Protein AF-A0A2H9PN31-F1 (afdb_monomer)

Mean predicted aligned error: 9.38 Å

Secondary structure (DSSP, 8-state):
-HHHHHHGGG-TTTTTS-HHHH-TTTGGGGGBGGG-GGG-BSS--TTSGGGGTSSHHHHHHHHHHHHHHHHHHHHHHHH---SSS-HHHHHHHHHHHHHHHHHHHHHIIIIIIIS--

Structure (mmCIF, N/CA/C/O backbone):
data_AF-A0A2H9PN31-F1
#
_entry.id   AF-A0A2H9PN31-F1
#
loop_
_atom_site.group_PDB
_atom_site.id
_atom_site.type_symbol
_atom_site.label_atom_id
_atom_site.label_alt_id
_atom_site.label_comp_id
_atom_site.label_asym_id
_atom_site.label_entity_id
_atom_site.label_seq_id
_atom_site.pdbx_PDB_ins_code
_atom_site.Cartn_x
_atom_site.Cartn_y
_atom_site.Cartn_z
_atom_site.occupancy
_atom_site.B_iso_or_equiv
_atom_site.auth_seq_id
_atom_site.auth_comp_id
_atom_site.auth_asym_id
_atom_site.auth_atom_id
_atom_site.pdbx_PDB_model_num
ATOM 1 N N . MET A 1 1 ? -2.139 5.973 -6.925 1.00 58.12 1 MET A N 1
ATOM 2 C CA . MET A 1 1 ? -1.187 4.895 -7.281 1.00 58.12 1 MET A CA 1
ATOM 3 C C . MET A 1 1 ? -1.556 4.236 -8.591 1.00 58.12 1 MET A C 1
ATOM 5 O O . MET A 1 1 ? -0.719 4.178 -9.479 1.00 58.12 1 MET A O 1
ATOM 9 N N . ASP A 1 2 ? -2.813 3.833 -8.742 1.00 60.41 2 ASP A N 1
ATOM 10 C CA . ASP A 1 2 ? -3.338 3.276 -9.993 1.00 60.41 2 ASP A CA 1
ATOM 11 C C . ASP A 1 2 ? -3.224 4.261 -11.162 1.00 60.41 2 ASP A C 1
ATOM 13 O O . ASP A 1 2 ? -2.986 3.875 -12.296 1.00 60.41 2 ASP A O 1
ATOM 17 N N . THR A 1 3 ? -3.249 5.565 -10.893 1.00 64.50 3 THR A N 1
ATOM 18 C CA . THR A 1 3 ? -2.895 6.588 -11.884 1.00 64.50 3 THR A CA 1
ATOM 19 C C . THR A 1 3 ? -1.467 6.445 -12.418 1.00 64.50 3 THR A C 1
ATOM 21 O O . THR A 1 3 ? -1.271 6.563 -13.620 1.00 64.50 3 THR A O 1
ATOM 24 N N . LEU A 1 4 ? -0.476 6.131 -11.579 1.00 68.44 4 LEU A N 1
ATOM 25 C CA . LEU A 1 4 ? 0.895 5.867 -12.034 1.00 68.44 4 LEU A CA 1
ATOM 26 C C . LEU A 1 4 ? 0.948 4.579 -12.873 1.00 68.44 4 LEU A C 1
ATOM 28 O O . LEU A 1 4 ? 1.567 4.568 -13.929 1.00 68.44 4 LEU A O 1
ATOM 32 N N . GLN A 1 5 ? 0.258 3.520 -12.437 1.00 72.75 5 GLN A N 1
ATOM 33 C CA . GLN A 1 5 ? 0.227 2.217 -13.116 1.00 72.75 5 GLN A CA 1
ATOM 34 C C . GLN A 1 5 ? -0.498 2.254 -14.465 1.00 72.75 5 GLN A C 1
ATOM 36 O O . GLN A 1 5 ? 0.030 1.768 -15.460 1.00 72.75 5 GLN A O 1
ATOM 41 N N . PHE A 1 6 ? -1.684 2.855 -14.520 1.00 74.12 6 PHE A N 1
ATOM 42 C CA . PHE A 1 6 ? -2.541 2.856 -15.707 1.00 74.12 6 PHE A CA 1
ATOM 43 C C . PHE A 1 6 ? -2.363 4.092 -16.590 1.00 74.12 6 PHE A C 1
ATOM 45 O O . PHE A 1 6 ? -2.829 4.088 -17.724 1.00 74.12 6 PHE A O 1
ATOM 52 N N . HIS A 1 7 ? -1.702 5.152 -16.111 1.00 79.44 7 HIS A N 1
ATOM 53 C CA . HIS A 1 7 ? -1.531 6.403 -16.862 1.00 79.44 7 HIS A CA 1
ATOM 54 C C . HIS A 1 7 ? -0.083 6.896 -16.918 1.00 79.44 7 HIS A C 1
ATOM 56 O O . HIS A 1 7 ? 0.146 8.072 -17.205 1.0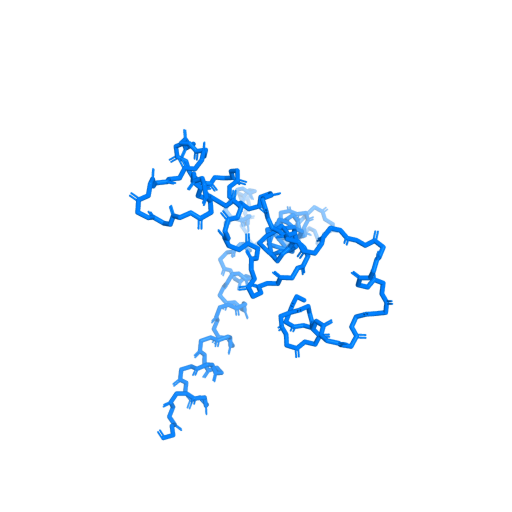0 79.44 7 HIS A O 1
ATOM 62 N N . TRP A 1 8 ? 0.903 6.011 -16.725 1.00 79.62 8 TRP A N 1
ATOM 63 C CA . TRP A 1 8 ? 2.324 6.345 -16.886 1.00 79.62 8 TRP A CA 1
ATOM 64 C C . TRP A 1 8 ? 2.614 7.100 -18.194 1.00 79.62 8 TRP A C 1
ATOM 66 O O . TRP A 1 8 ? 3.337 8.093 -18.211 1.00 79.62 8 TRP A O 1
ATOM 76 N N . TYR A 1 9 ? 1.981 6.697 -19.299 1.00 79.38 9 TYR A N 1
ATOM 77 C CA . TYR A 1 9 ? 2.166 7.331 -20.608 1.00 79.38 9 TYR A CA 1
ATOM 78 C C . TYR A 1 9 ? 1.739 8.811 -20.648 1.00 79.38 9 TYR A C 1
ATOM 80 O O . TYR A 1 9 ? 2.330 9.589 -21.410 1.00 79.38 9 TYR A O 1
ATOM 88 N N . LYS A 1 10 ? 0.774 9.207 -19.801 1.00 79.88 10 LYS A N 1
ATOM 89 C CA . LYS A 1 10 ? 0.294 10.590 -19.621 1.00 79.88 10 LYS A CA 1
ATOM 90 C C . LYS A 1 10 ? 1.106 11.378 -18.586 1.00 79.88 10 LYS A C 1
ATOM 92 O O . LYS A 1 10 ? 0.850 12.566 -18.399 1.00 79.88 10 LYS A O 1
ATOM 97 N N . PHE A 1 11 ? 2.068 10.755 -17.902 1.00 79.00 11 PHE A N 1
ATOM 98 C CA . PHE A 1 11 ? 2.857 11.418 -16.870 1.00 79.00 11 PHE A CA 1
ATOM 99 C C . PHE A 1 11 ? 3.726 12.534 -17.474 1.00 79.00 11 PHE A C 1
ATOM 101 O O . PHE A 1 11 ? 4.620 12.288 -18.289 1.00 79.00 11 PHE A O 1
ATOM 108 N N . ARG A 1 12 ? 3.454 13.780 -17.063 1.00 80.69 12 ARG A N 1
ATOM 109 C CA . ARG A 1 12 ? 4.055 15.001 -17.630 1.00 80.69 12 ARG A CA 1
ATOM 110 C C . ARG A 1 12 ? 5.578 15.041 -17.490 1.00 80.69 12 ARG A C 1
ATOM 112 O O . ARG A 1 12 ? 6.259 15.506 -18.397 1.00 80.69 12 ARG A O 1
ATOM 119 N N . TRP A 1 13 ? 6.110 14.529 -16.382 1.00 79.06 13 TRP A N 1
ATOM 120 C CA . TRP A 1 13 ? 7.529 14.644 -16.030 1.00 79.06 13 TRP A CA 1
ATOM 121 C C . TRP A 1 13 ? 8.342 13.378 -16.316 1.00 79.06 13 TRP A C 1
ATOM 123 O O . TRP A 1 13 ? 9.436 13.203 -15.789 1.00 79.06 13 TRP A O 1
ATOM 133 N N . LYS A 1 14 ? 7.850 12.491 -17.192 1.00 78.44 14 LYS A N 1
ATOM 134 C CA . LYS A 1 14 ? 8.495 11.202 -17.509 1.00 78.44 14 LYS A CA 1
ATOM 135 C C . LYS A 1 14 ? 9.952 11.299 -17.979 1.00 78.44 14 LYS A C 1
ATOM 137 O O . LYS A 1 14 ? 10.696 10.346 -17.807 1.00 78.44 14 LYS A O 1
ATOM 142 N N . LYS A 1 15 ? 10.357 12.433 -18.566 1.00 81.31 15 LYS A N 1
ATOM 143 C CA . LYS A 1 15 ? 11.738 12.682 -19.027 1.00 81.31 15 LYS A CA 1
ATOM 144 C C . LYS A 1 15 ? 12.680 13.185 -17.924 1.00 81.31 15 LYS A C 1
ATOM 146 O O . LYS A 1 15 ? 13.884 13.193 -18.130 1.00 81.31 15 LYS A O 1
ATOM 151 N N . GLN A 1 16 ? 12.141 13.648 -16.798 1.00 85.75 16 GLN A N 1
ATOM 152 C CA . GLN A 1 16 ? 12.899 14.281 -15.708 1.00 85.75 16 GLN A CA 1
ATOM 153 C C . GLN A 1 16 ? 13.046 13.366 -14.491 1.00 85.75 16 GLN A C 1
ATOM 155 O O . GLN A 1 16 ? 13.779 13.687 -13.561 1.00 85.75 16 GLN A O 1
ATOM 160 N N . VAL A 1 17 ? 12.337 12.239 -14.482 1.00 85.31 17 VAL A N 1
ATOM 161 C CA . VAL A 1 17 ? 12.359 11.270 -13.391 1.00 85.31 17 VAL A CA 1
ATOM 162 C C . VAL A 1 17 ? 13.044 9.984 -13.836 1.00 85.31 17 VAL A C 1
ATOM 164 O O . VAL A 1 17 ? 13.058 9.655 -15.022 1.00 85.31 17 VAL A O 1
ATOM 167 N N . ASN A 1 18 ? 13.586 9.225 -12.883 1.00 85.81 18 ASN A N 1
ATOM 168 C CA . ASN A 1 18 ? 14.175 7.922 -13.176 1.00 85.81 18 ASN A CA 1
ATOM 169 C C . ASN A 1 18 ? 13.096 6.960 -13.706 1.00 85.81 18 ASN A C 1
ATOM 171 O O . ASN A 1 18 ? 12.248 6.478 -12.954 1.00 85.81 18 ASN A O 1
ATOM 175 N N . TYR A 1 19 ? 13.148 6.667 -15.004 1.00 86.88 19 TYR A N 1
ATOM 176 C CA . TYR A 1 19 ? 12.190 5.794 -15.676 1.00 86.88 19 TYR A CA 1
ATOM 177 C C . TYR A 1 19 ? 12.074 4.425 -14.999 1.00 86.88 19 TYR A C 1
ATOM 179 O O . TYR A 1 19 ? 10.965 3.956 -14.764 1.00 86.88 19 TYR A O 1
ATOM 187 N N . GLN A 1 20 ? 13.201 3.820 -14.621 1.00 86.69 20 GLN A N 1
ATOM 188 C CA . GLN A 1 20 ? 13.227 2.494 -14.014 1.00 86.69 20 GLN A CA 1
ATOM 189 C C . GLN A 1 20 ? 12.654 2.493 -12.593 1.00 86.69 20 GLN A C 1
ATOM 191 O O . GLN A 1 20 ? 12.225 1.460 -12.111 1.00 86.69 20 GLN A O 1
ATOM 196 N N . TYR A 1 21 ? 12.607 3.632 -11.902 1.00 87.38 21 TYR A N 1
ATOM 197 C CA . TYR A 1 21 ? 11.984 3.728 -10.578 1.00 87.38 21 TYR A CA 1
ATOM 198 C C . TYR A 1 21 ? 10.483 4.042 -10.645 1.00 87.38 21 TYR A C 1
ATOM 200 O O . TYR A 1 21 ? 9.684 3.507 -9.874 1.00 87.38 21 TYR A O 1
ATOM 208 N N . TRP A 1 22 ? 10.107 4.939 -11.558 1.00 85.69 22 TRP A N 1
ATOM 209 C CA . TRP A 1 22 ? 8.770 5.525 -11.617 1.00 85.69 22 TRP A CA 1
ATOM 210 C C . TRP A 1 22 ? 7.815 4.803 -12.567 1.00 85.69 22 TRP A C 1
ATOM 212 O O . TRP A 1 22 ? 6.608 4.957 -12.402 1.00 85.69 22 TRP A O 1
ATOM 222 N N . ASN A 1 23 ? 8.316 4.030 -13.536 1.00 86.88 23 ASN A N 1
ATOM 223 C CA . ASN A 1 23 ? 7.476 3.263 -14.449 1.00 86.88 23 ASN A CA 1
ATOM 224 C C . ASN A 1 23 ? 7.145 1.875 -13.872 1.00 86.88 23 ASN A C 1
ATOM 226 O O . ASN A 1 23 ? 8.018 1.003 -13.878 1.00 86.88 23 ASN A O 1
ATOM 230 N N . PRO A 1 24 ? 5.884 1.602 -13.488 1.00 83.06 24 PRO A N 1
ATOM 231 C CA . PRO A 1 24 ? 5.502 0.327 -12.880 1.00 83.06 24 PRO A CA 1
ATOM 232 C C . PRO A 1 24 ? 5.687 -0.887 -13.798 1.00 83.06 24 PRO A C 1
ATOM 234 O O . PRO A 1 24 ? 5.792 -2.009 -13.311 1.00 83.06 24 PRO A O 1
ATOM 237 N N . ALA A 1 25 ? 5.747 -0.677 -15.120 1.00 84.44 25 ALA A N 1
ATOM 238 C CA . ALA A 1 25 ? 5.949 -1.753 -16.090 1.00 84.44 25 ALA A CA 1
ATOM 239 C C . ALA A 1 25 ? 7.362 -2.360 -16.040 1.00 84.44 25 ALA A C 1
ATOM 241 O O . ALA A 1 25 ? 7.532 -3.517 -16.413 1.00 84.44 25 ALA A O 1
ATOM 242 N N . VAL A 1 26 ? 8.358 -1.596 -15.580 1.00 88.19 26 VAL A N 1
ATOM 243 C CA . VAL A 1 26 ? 9.771 -2.026 -15.529 1.00 88.19 26 VAL A CA 1
ATOM 244 C C . VAL A 1 26 ? 10.375 -1.923 -14.132 1.00 88.19 26 VAL A C 1
ATOM 246 O O . VAL A 1 26 ? 11.416 -2.505 -13.860 1.00 88.19 26 VAL A O 1
ATOM 249 N N . SER A 1 27 ? 9.737 -1.211 -13.203 1.00 88.06 27 SER A N 1
ATOM 250 C CA . SER A 1 27 ? 10.322 -0.945 -11.888 1.00 88.06 27 SER A CA 1
ATOM 251 C C . SER A 1 27 ? 10.463 -2.170 -10.993 1.00 88.06 27 SER A C 1
ATOM 253 O O . SER A 1 27 ? 11.219 -2.147 -10.023 1.00 88.06 27 SER A O 1
ATOM 255 N N . TRP A 1 28 ? 9.779 -3.264 -11.330 1.00 84.38 28 TRP A N 1
ATOM 256 C CA . TRP A 1 28 ? 9.984 -4.559 -10.689 1.00 84.38 28 TRP A CA 1
ATOM 257 C C . TRP A 1 28 ? 11.404 -5.103 -10.913 1.00 84.38 28 TRP A C 1
ATOM 259 O O . TRP A 1 28 ? 11.902 -5.828 -10.052 1.00 84.38 28 TRP A O 1
ATOM 269 N N . GLU A 1 29 ? 12.080 -4.725 -12.001 1.00 88.75 29 GLU A N 1
ATOM 270 C CA . GLU A 1 29 ? 13.436 -5.180 -12.329 1.00 88.75 29 GLU A CA 1
ATOM 271 C C . GLU A 1 29 ? 14.476 -4.718 -11.301 1.00 88.75 29 GLU A C 1
ATOM 273 O O . GLU A 1 29 ? 15.395 -5.469 -10.981 1.00 88.75 29 GLU A O 1
ATOM 278 N N . ASN A 1 30 ? 14.290 -3.538 -10.693 1.00 87.56 30 ASN A N 1
ATOM 279 C CA . ASN A 1 30 ? 15.200 -2.993 -9.671 1.00 87.56 30 ASN A CA 1
ATOM 280 C C . ASN A 1 30 ? 15.367 -3.911 -8.451 1.00 87.56 30 ASN A C 1
ATOM 282 O O . ASN A 1 30 ? 16.316 -3.760 -7.676 1.00 87.56 30 ASN A O 1
ATOM 286 N N . LYS A 1 31 ? 14.423 -4.836 -8.252 1.00 84.19 31 LYS A N 1
ATOM 287 C CA . LYS A 1 31 ? 14.415 -5.785 -7.136 1.00 84.19 31 LYS A CA 1
ATOM 288 C C . LYS A 1 31 ? 15.405 -6.925 -7.346 1.00 84.19 31 LYS A C 1
ATOM 290 O O . LYS A 1 31 ? 15.818 -7.535 -6.360 1.00 84.19 31 LYS A O 1
ATOM 295 N N . TYR A 1 32 ? 15.794 -7.201 -8.587 1.00 86.06 32 TYR A N 1
ATOM 296 C CA . TYR A 1 32 ? 16.547 -8.391 -8.961 1.00 86.06 32 TYR A CA 1
ATOM 297 C C . TYR A 1 32 ? 17.985 -8.068 -9.370 1.00 86.06 32 TYR A C 1
ATOM 299 O O . TYR A 1 32 ? 18.304 -6.963 -9.815 1.00 86.06 32 TYR A O 1
ATOM 307 N N . ILE A 1 33 ? 18.876 -9.038 -9.175 1.00 86.50 33 ILE A N 1
ATOM 308 C CA . ILE A 1 33 ? 20.262 -8.948 -9.641 1.00 86.50 33 ILE A CA 1
ATOM 309 C C . ILE A 1 33 ? 20.237 -8.920 -11.176 1.00 86.50 33 ILE A C 1
ATOM 311 O O . ILE A 1 33 ? 19.481 -9.660 -11.794 1.00 86.50 33 ILE A O 1
ATOM 315 N N . ASN A 1 34 ? 21.005 -8.013 -11.790 1.00 89.00 34 ASN A N 1
ATOM 316 C CA . ASN A 1 34 ? 21.055 -7.819 -13.248 1.00 89.00 34 ASN A CA 1
ATOM 317 C C . ASN A 1 34 ? 19.685 -7.620 -13.929 1.00 89.00 34 ASN A C 1
ATOM 319 O O . ASN A 1 34 ? 19.522 -7.996 -15.087 1.00 89.00 34 ASN A O 1
ATOM 323 N N . SER A 1 35 ? 18.686 -7.077 -13.219 1.00 86.44 35 SER A N 1
ATOM 324 C CA . SER A 1 35 ? 17.301 -6.983 -13.713 1.00 86.44 35 SER A CA 1
ATOM 325 C C . SER A 1 35 ? 16.660 -8.339 -14.067 1.00 86.44 35 SER A C 1
ATOM 327 O O . SER A 1 35 ? 15.633 -8.381 -14.741 1.00 86.44 35 SER A O 1
ATOM 329 N N . ASN A 1 36 ? 17.226 -9.461 -13.608 1.00 86.62 36 ASN A N 1
ATOM 330 C CA . ASN A 1 36 ? 16.797 -10.808 -13.972 1.00 86.62 36 ASN A CA 1
ATOM 331 C C . ASN A 1 36 ? 16.245 -11.570 -12.752 1.00 86.62 36 ASN A C 1
ATOM 333 O O . ASN A 1 36 ? 17.002 -11.885 -11.831 1.00 86.62 36 ASN A O 1
ATOM 337 N N . PRO A 1 37 ? 14.955 -11.961 -12.745 1.00 85.75 37 PRO A N 1
ATOM 338 C CA . PRO A 1 37 ? 14.355 -12.723 -11.648 1.00 85.75 37 PRO A CA 1
ATOM 339 C C . PRO A 1 37 ? 15.074 -14.029 -11.313 1.00 85.75 37 PRO A C 1
ATOM 341 O O . PRO A 1 37 ? 15.050 -14.464 -10.161 1.00 85.75 37 PRO A O 1
ATOM 344 N N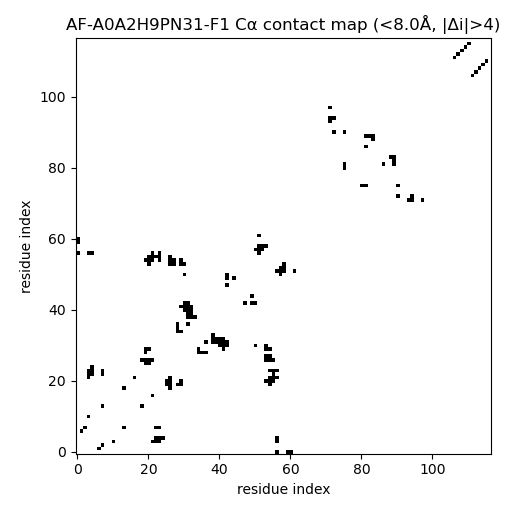 . LYS A 1 38 ? 15.715 -14.654 -12.308 1.00 88.81 38 LYS A N 1
ATOM 345 C CA . LYS A 1 38 ? 16.430 -15.927 -12.139 1.00 88.81 38 LYS A CA 1
ATOM 346 C C . LYS A 1 38 ? 17.703 -15.782 -11.307 1.00 88.81 38 LYS A C 1
ATOM 348 O O . LYS A 1 38 ? 18.100 -16.742 -10.657 1.00 88.81 38 LYS A O 1
ATOM 353 N N . ASP A 1 39 ? 18.289 -14.587 -11.282 1.00 87.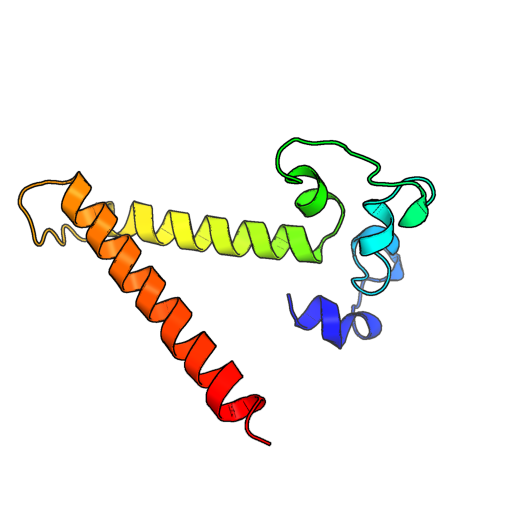50 39 ASP A N 1
ATOM 354 C CA . ASP A 1 39 ? 19.521 -14.303 -10.541 1.00 87.50 39 ASP A CA 1
ATOM 355 C C . ASP A 1 39 ? 19.228 -14.010 -9.054 1.00 87.50 39 ASP A C 1
ATOM 357 O O . ASP A 1 39 ? 20.137 -13.891 -8.232 1.00 87.50 39 ASP A O 1
ATOM 361 N N . GLY A 1 40 ? 17.945 -13.939 -8.683 1.00 83.50 40 GLY A N 1
ATOM 362 C CA . GLY A 1 40 ? 17.482 -13.698 -7.323 1.00 83.50 40 GLY A CA 1
ATOM 363 C C . GLY A 1 40 ? 17.397 -12.216 -6.956 1.00 83.50 40 GLY A C 1
ATOM 364 O O . GLY A 1 40 ? 17.675 -11.313 -7.746 1.00 83.50 40 GLY A O 1
ATOM 365 N N . PHE A 1 41 ? 16.951 -11.948 -5.727 1.00 84.94 41 PHE A N 1
ATOM 366 C CA . PHE A 1 41 ? 16.775 -10.583 -5.234 1.00 84.94 41 PHE A CA 1
ATOM 367 C C . PHE A 1 41 ? 18.115 -9.898 -4.963 1.00 84.94 41 PHE A C 1
ATOM 369 O O . PHE A 1 41 ? 18.982 -10.445 -4.278 1.00 84.94 41 PHE A O 1
ATOM 376 N N . LYS A 1 42 ? 18.235 -8.650 -5.426 1.00 82.50 42 LYS A N 1
ATOM 377 C CA . LYS A 1 42 ? 19.398 -7.782 -5.203 1.00 82.50 42 LYS A CA 1
ATOM 378 C C . LYS A 1 42 ? 19.619 -7.482 -3.721 1.00 82.50 42 LYS A C 1
ATOM 380 O O . LYS A 1 42 ? 20.755 -7.387 -3.272 1.00 82.50 42 LYS A O 1
ATOM 385 N N . TYR A 1 43 ? 18.532 -7.378 -2.957 1.00 80.38 43 TYR A N 1
ATOM 386 C CA . TYR A 1 43 ? 18.567 -7.118 -1.521 1.00 80.38 43 TYR A CA 1
ATOM 387 C C . TYR A 1 43 ? 17.895 -8.266 -0.771 1.00 80.38 43 TYR A C 1
ATOM 389 O O . TYR A 1 43 ? 16.668 -8.367 -0.723 1.00 80.38 43 TYR A O 1
ATOM 397 N N . LYS A 1 44 ? 18.705 -9.131 -0.155 1.00 72.00 44 LYS A N 1
ATOM 398 C CA . LYS A 1 44 ? 18.233 -10.196 0.738 1.00 72.00 44 LYS A CA 1
ATOM 399 C C . LYS A 1 44 ? 17.940 -9.600 2.113 1.00 72.00 44 LYS A C 1
ATOM 401 O O . LYS A 1 44 ? 18.772 -9.649 3.011 1.00 72.00 44 LYS A O 1
ATOM 406 N N . THR A 1 45 ? 16.774 -8.977 2.258 1.00 69.88 45 THR A N 1
ATOM 407 C CA . THR A 1 45 ? 16.293 -8.507 3.566 1.00 69.88 45 THR A CA 1
ATOM 408 C C . THR A 1 45 ? 15.270 -9.494 4.132 1.00 69.88 45 THR A C 1
ATOM 410 O O . THR A 1 45 ? 14.481 -10.024 3.349 1.00 69.88 45 THR A O 1
ATOM 413 N N . PRO A 1 46 ? 15.234 -9.727 5.461 1.00 64.00 46 PRO A N 1
ATOM 414 C CA . PRO A 1 46 ? 14.387 -10.762 6.069 1.00 64.00 46 PRO A CA 1
ATOM 415 C C . PRO A 1 46 ? 12.878 -10.589 5.825 1.00 64.00 46 PRO A C 1
ATOM 417 O O . PRO A 1 46 ? 12.112 -11.515 6.049 1.00 64.00 46 PRO A O 1
ATOM 420 N N . TRP A 1 47 ? 12.450 -9.415 5.350 1.00 59.25 47 TRP A N 1
ATOM 421 C CA . TRP A 1 47 ? 11.038 -9.055 5.191 1.00 59.25 47 TRP A CA 1
ATOM 422 C C . TRP A 1 47 ? 10.702 -8.477 3.816 1.00 59.25 47 TRP A C 1
ATOM 424 O O . TRP A 1 47 ? 9.608 -7.957 3.621 1.00 59.25 47 TRP A O 1
ATOM 434 N N . GLY A 1 48 ? 11.659 -8.457 2.881 1.00 66.56 48 GLY A N 1
ATOM 435 C CA . GLY A 1 48 ? 11.473 -7.771 1.599 1.00 66.56 48 GLY A CA 1
ATOM 436 C C . GLY A 1 48 ? 11.169 -6.270 1.736 1.00 66.56 48 GLY A C 1
ATOM 437 O O . GLY A 1 48 ? 10.757 -5.648 0.765 1.00 66.56 48 GLY A O 1
ATOM 438 N N . PHE A 1 49 ? 11.378 -5.665 2.914 1.00 64.50 49 PHE A N 1
ATOM 439 C CA . PHE A 1 49 ? 11.035 -4.267 3.200 1.00 64.50 49 PHE A CA 1
ATOM 440 C C . PHE A 1 49 ? 11.727 -3.306 2.233 1.00 64.50 49 PHE A C 1
ATOM 442 O O . PHE A 1 49 ? 11.102 -2.378 1.727 1.00 64.50 49 PHE A O 1
ATOM 449 N N . MET A 1 50 ? 12.991 -3.589 1.891 1.00 73.75 50 MET A N 1
ATOM 450 C CA . MET A 1 50 ? 13.723 -2.812 0.891 1.00 73.75 50 MET A CA 1
ATOM 451 C C . MET A 1 50 ? 13.054 -2.844 -0.483 1.00 73.75 50 MET A C 1
ATOM 453 O O . MET A 1 50 ? 13.109 -1.842 -1.183 1.00 73.75 50 MET A O 1
ATOM 457 N N . ALA A 1 51 ? 12.353 -3.920 -0.852 1.00 71.12 51 ALA A N 1
ATOM 458 C CA . ALA A 1 51 ? 11.670 -4.001 -2.139 1.00 71.12 51 ALA A CA 1
ATOM 459 C C . ALA A 1 51 ? 10.576 -2.936 -2.303 1.00 71.12 51 ALA A C 1
ATOM 461 O O . ALA A 1 51 ? 10.310 -2.539 -3.434 1.00 71.12 51 ALA A O 1
ATOM 462 N N . ASN A 1 52 ? 9.994 -2.431 -1.206 1.00 73.12 52 ASN A N 1
ATOM 463 C CA . ASN A 1 52 ? 9.023 -1.336 -1.260 1.00 73.12 52 ASN A CA 1
ATOM 464 C C . ASN A 1 52 ? 9.666 0.020 -1.577 1.00 73.12 52 ASN A C 1
ATOM 466 O O . ASN A 1 52 ? 8.982 0.914 -2.055 1.00 73.12 52 ASN A O 1
ATOM 470 N N . PHE A 1 53 ? 10.969 0.180 -1.336 1.00 82.12 53 PHE A N 1
ATOM 471 C CA . PHE A 1 53 ? 11.702 1.415 -1.632 1.00 82.12 53 PHE A CA 1
ATOM 472 C C . PHE A 1 53 ? 12.356 1.404 -3.009 1.00 82.12 53 PHE A C 1
ATOM 474 O O . PHE A 1 53 ? 12.867 2.437 -3.424 1.00 82.12 53 PHE A O 1
ATOM 481 N N . LEU A 1 54 ? 12.364 0.263 -3.706 1.00 84.06 54 LEU A N 1
ATOM 482 C CA . LEU A 1 54 ? 13.017 0.104 -5.011 1.00 84.06 54 LEU A CA 1
ATOM 483 C C . LEU A 1 54 ? 12.120 0.487 -6.189 1.00 84.06 54 LEU A C 1
ATOM 485 O O . LEU A 1 54 ? 12.600 0.582 -7.319 1.00 84.06 54 LEU A O 1
ATOM 489 N N . ASP A 1 55 ? 10.840 0.746 -5.929 1.0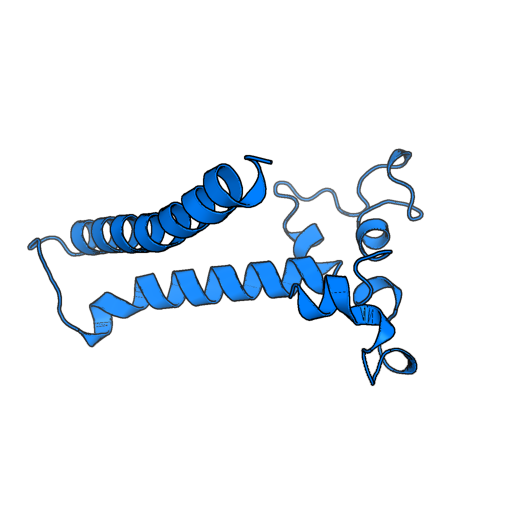0 85.44 55 ASP A N 1
ATOM 490 C CA . ASP A 1 55 ? 9.925 1.283 -6.921 1.00 85.44 55 ASP A CA 1
ATOM 491 C C . ASP A 1 55 ? 8.895 2.236 -6.311 1.00 85.44 55 ASP A C 1
ATOM 493 O O . ASP A 1 55 ? 8.439 2.065 -5.177 1.00 85.44 55 ASP A O 1
ATOM 497 N N . ALA A 1 56 ? 8.521 3.250 -7.093 1.00 85.44 56 ALA A N 1
ATOM 498 C CA . ALA A 1 56 ? 7.621 4.304 -6.641 1.00 85.44 56 ALA A CA 1
ATOM 499 C C . ALA A 1 56 ? 6.227 3.767 -6.290 1.00 85.44 56 ALA A C 1
ATOM 501 O O . ALA A 1 56 ? 5.584 4.261 -5.365 1.00 85.44 56 ALA A O 1
ATOM 502 N N . TRP A 1 57 ? 5.746 2.756 -7.022 1.00 83.69 57 TRP A N 1
ATOM 503 C CA . TRP A 1 57 ? 4.433 2.165 -6.787 1.00 83.69 57 TRP A CA 1
ATOM 504 C C . TRP A 1 57 ? 4.375 1.576 -5.371 1.00 83.69 57 TRP A C 1
ATOM 506 O O . TRP A 1 57 ? 3.606 2.062 -4.542 1.00 83.69 57 TRP A O 1
ATOM 516 N N . HIS A 1 58 ? 5.227 0.609 -5.034 1.00 84.81 58 HIS A N 1
ATOM 517 C CA . HIS A 1 58 ? 5.198 -0.025 -3.714 1.00 84.81 58 HIS A CA 1
ATOM 518 C C . HIS A 1 58 ? 5.470 0.991 -2.592 1.00 84.81 58 HIS A C 1
ATOM 520 O O . HIS A 1 58 ? 4.819 0.912 -1.546 1.00 84.81 58 HIS A O 1
ATOM 526 N N . LEU A 1 59 ? 6.322 1.997 -2.831 1.00 86.38 59 LEU A 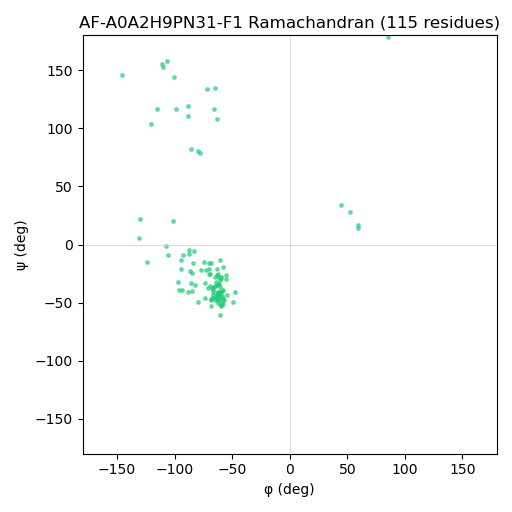N 1
ATOM 527 C CA . LEU A 1 59 ? 6.586 3.061 -1.863 1.00 86.38 59 LEU A CA 1
ATOM 528 C C . LEU A 1 59 ? 5.313 3.834 -1.511 1.00 86.38 59 LEU A C 1
ATOM 530 O O . LEU A 1 59 ? 4.965 3.955 -0.335 1.00 86.38 59 LEU A O 1
ATOM 534 N N . PHE A 1 60 ? 4.585 4.333 -2.511 1.00 86.00 60 PHE A N 1
ATOM 535 C CA . PHE A 1 60 ? 3.358 5.088 -2.253 1.00 86.00 60 PHE A CA 1
ATOM 536 C C . PHE A 1 60 ? 2.269 4.222 -1.611 1.00 86.00 60 PHE A C 1
ATOM 538 O O . PHE A 1 60 ? 1.463 4.739 -0.834 1.00 86.00 60 PHE A O 1
ATOM 545 N N . LYS A 1 61 ? 2.269 2.908 -1.869 1.00 83.94 61 LYS A N 1
ATOM 546 C CA . LYS A 1 61 ? 1.322 1.966 -1.251 1.00 83.94 61 LYS A CA 1
ATOM 547 C C . LYS A 1 61 ? 1.599 1.828 0.227 1.00 83.94 61 LYS A C 1
ATOM 549 O O . LYS A 1 61 ? 0.689 1.916 1.045 1.00 83.94 61 LYS A O 1
ATOM 554 N N . MET A 1 62 ? 2.873 1.642 0.547 1.00 84.81 62 MET A N 1
ATOM 555 C CA . MET A 1 62 ? 3.350 1.544 1.912 1.00 84.81 62 MET A CA 1
ATOM 556 C C . MET A 1 62 ? 3.066 2.841 2.673 1.00 84.81 62 MET A C 1
ATOM 558 O O . MET A 1 62 ? 2.500 2.774 3.758 1.00 84.81 62 MET A O 1
ATOM 562 N N . ILE A 1 63 ? 3.370 4.009 2.092 1.00 86.50 63 ILE A N 1
ATOM 563 C CA . ILE A 1 63 ? 3.074 5.315 2.706 1.00 86.50 63 ILE A CA 1
ATOM 564 C C . ILE A 1 63 ? 1.577 5.450 2.993 1.00 86.50 63 ILE A C 1
ATOM 566 O O . ILE A 1 63 ? 1.209 5.782 4.113 1.00 86.50 63 ILE A O 1
ATOM 570 N N . MET A 1 64 ? 0.711 5.135 2.025 1.00 87.56 64 MET A N 1
ATOM 571 C CA . MET A 1 64 ? -0.742 5.182 2.217 1.00 87.56 64 MET A CA 1
ATOM 572 C C . MET A 1 64 ? -1.193 4.285 3.379 1.00 87.56 64 MET A C 1
ATOM 574 O O . MET A 1 64 ? -1.953 4.733 4.237 1.00 87.56 64 MET A O 1
ATOM 578 N N . ILE A 1 65 ? -0.713 3.039 3.433 1.00 84.56 65 ILE A N 1
ATOM 579 C CA . ILE A 1 65 ? -1.054 2.094 4.507 1.00 84.56 65 ILE A CA 1
ATOM 580 C C . ILE A 1 65 ? -0.554 2.605 5.864 1.00 84.56 65 ILE A C 1
ATOM 582 O O . ILE A 1 65 ? -1.303 2.567 6.838 1.00 84.56 65 ILE A O 1
ATOM 586 N N . ILE A 1 66 ? 0.674 3.128 5.933 1.00 84.69 66 ILE A N 1
ATOM 587 C CA . ILE A 1 66 ? 1.237 3.711 7.159 1.00 84.69 66 ILE A CA 1
ATOM 588 C C . ILE A 1 66 ? 0.405 4.915 7.609 1.00 84.69 66 ILE A C 1
ATOM 590 O O . ILE A 1 66 ? 0.060 5.005 8.785 1.00 84.69 66 ILE A O 1
ATOM 594 N N . SER A 1 67 ? 0.037 5.818 6.698 1.00 86.31 67 SER A N 1
ATOM 595 C CA . SER A 1 67 ? -0.798 6.980 7.014 1.00 86.31 67 SER A CA 1
ATOM 596 C C . SER A 1 67 ? -2.179 6.573 7.528 1.00 86.31 67 SER A C 1
ATOM 598 O O . SER A 1 67 ? -2.654 7.153 8.503 1.00 86.31 67 SER A O 1
ATOM 600 N N . LEU A 1 68 ? -2.806 5.554 6.932 1.00 83.75 68 LEU A N 1
ATOM 601 C CA . LEU A 1 68 ? -4.081 5.015 7.413 1.00 83.75 68 LEU A CA 1
ATOM 602 C C . LEU A 1 68 ? -3.937 4.378 8.800 1.00 83.75 68 LEU A C 1
ATOM 604 O O . LEU A 1 68 ? -4.740 4.658 9.688 1.00 83.75 68 LEU A O 1
ATOM 608 N N . ALA A 1 69 ? -2.896 3.573 9.020 1.00 82.25 69 ALA A N 1
ATOM 609 C CA . ALA A 1 69 ? -2.627 2.964 10.320 1.00 82.25 69 ALA A CA 1
ATOM 610 C C . ALA A 1 69 ? -2.378 4.026 11.405 1.00 82.25 69 ALA A C 1
ATOM 612 O O . ALA A 1 69 ? -2.934 3.936 12.499 1.00 82.25 69 ALA A O 1
ATOM 613 N N . LEU A 1 70 ? -1.605 5.070 11.090 1.00 82.69 70 LEU A N 1
ATOM 614 C CA . LEU A 1 70 ? -1.390 6.209 11.983 1.00 82.69 70 LEU A CA 1
ATOM 615 C C . LEU A 1 70 ? -2.697 6.943 12.288 1.00 82.69 70 LEU A C 1
ATOM 617 O O . LEU A 1 70 ? -2.943 7.264 13.448 1.00 82.69 70 LEU A O 1
ATOM 621 N N . ALA A 1 71 ? -3.559 7.161 11.292 1.00 82.75 71 ALA A N 1
ATOM 622 C CA . ALA A 1 71 ? -4.862 7.782 11.511 1.00 82.75 71 ALA A CA 1
ATOM 623 C C . ALA A 1 71 ? -5.709 6.975 12.507 1.00 82.75 71 ALA A C 1
ATOM 625 O O . ALA A 1 71 ? -6.248 7.551 13.449 1.00 82.75 71 ALA A O 1
ATOM 626 N N . VAL A 1 72 ? -5.753 5.645 12.372 1.00 76.19 72 VAL A N 1
ATOM 627 C CA . VAL A 1 72 ? -6.457 4.753 13.312 1.00 76.19 72 VAL A CA 1
ATOM 628 C C . VAL A 1 72 ? -5.866 4.822 14.722 1.00 76.19 72 VAL A C 1
ATOM 630 O O . VAL A 1 72 ? -6.601 4.904 15.705 1.00 76.19 72 VAL A O 1
ATOM 633 N N . VAL A 1 73 ? -4.539 4.805 14.835 1.00 74.75 73 VAL A N 1
ATOM 634 C CA . VAL A 1 73 ? -3.837 4.868 16.125 1.00 74.75 73 VAL A CA 1
ATOM 635 C C . VAL A 1 73 ? -4.062 6.210 16.831 1.00 74.75 73 VAL A C 1
ATOM 637 O O . VAL A 1 73 ? -4.190 6.246 18.059 1.00 74.75 73 VAL A O 1
ATOM 640 N N . CYS A 1 74 ? -4.123 7.304 16.072 1.00 75.12 74 CYS A N 1
ATOM 641 C CA . CYS A 1 74 ? -4.295 8.659 16.593 1.00 75.12 74 CYS A CA 1
ATOM 642 C C . CYS A 1 74 ? -5.766 9.056 16.803 1.00 75.12 74 CYS A C 1
ATOM 644 O O . CYS A 1 74 ? -6.040 9.915 17.639 1.00 75.12 74 CYS A O 1
ATOM 646 N N . PHE A 1 75 ? -6.719 8.419 16.115 1.00 70.56 75 PHE A N 1
ATOM 647 C CA . PHE A 1 75 ? -8.160 8.680 16.229 1.00 70.56 75 PHE A CA 1
ATOM 648 C C . PHE A 1 75 ? -8.694 8.723 17.681 1.00 70.56 75 PHE A C 1
ATOM 650 O O . PHE A 1 75 ? -9.330 9.717 18.049 1.00 70.56 75 PHE A O 1
ATOM 657 N N . PRO A 1 76 ? -8.405 7.740 18.561 1.00 66.25 76 PRO A N 1
ATOM 658 C CA . PRO A 1 76 ? -8.903 7.762 19.939 1.00 66.25 76 PRO A CA 1
ATOM 659 C C . PRO A 1 76 ? -8.256 8.840 20.826 1.00 66.25 76 PRO A C 1
ATOM 661 O O . PRO A 1 76 ? -8.806 9.150 21.881 1.00 66.25 76 PRO A O 1
ATOM 664 N N . ILE A 1 77 ? -7.125 9.433 20.417 1.00 66.38 77 ILE A N 1
ATOM 665 C CA . ILE A 1 77 ? -6.458 10.514 21.167 1.00 66.38 77 ILE A CA 1
ATOM 666 C C . ILE A 1 77 ? -7.279 11.810 21.078 1.00 66.38 77 ILE A C 1
ATOM 668 O O . ILE A 1 77 ? -7.380 12.539 22.061 1.00 66.38 77 ILE A O 1
ATOM 672 N N . GLY A 1 78 ? -7.896 12.080 19.922 1.00 62.78 78 GLY A N 1
ATOM 673 C CA . GLY A 1 78 ? -8.661 13.309 19.685 1.00 62.78 78 GLY A CA 1
ATOM 674 C C . GLY A 1 78 ? -10.119 13.258 20.148 1.00 62.78 78 GLY A C 1
ATOM 675 O O . GLY A 1 78 ? -10.646 14.272 20.592 1.00 62.78 78 GLY A O 1
ATOM 676 N N . PHE A 1 79 ? -10.775 12.094 20.075 1.00 62.41 79 PHE A N 1
ATOM 677 C CA . PHE A 1 79 ? -12.236 12.011 20.230 1.00 62.41 79 PHE A CA 1
ATOM 678 C C . PHE A 1 79 ? -12.735 11.396 21.550 1.00 62.41 79 PHE A C 1
ATOM 680 O O . PHE A 1 79 ? -13.944 11.325 21.748 1.00 62.41 79 PHE A O 1
ATOM 687 N N . LYS A 1 80 ? -11.853 10.958 22.467 1.00 65.31 80 LYS A N 1
ATOM 688 C CA . LYS A 1 80 ? -12.226 10.292 23.742 1.00 65.31 80 LYS A CA 1
ATOM 689 C C . LYS A 1 80 ? -13.334 9.225 23.590 1.00 65.31 80 LYS A C 1
ATOM 691 O O . LYS A 1 80 ? -14.150 9.036 24.488 1.00 65.31 80 LYS A O 1
ATOM 696 N N . VAL A 1 81 ? -13.375 8.508 22.462 1.00 65.31 81 VAL A N 1
ATOM 697 C CA . VAL A 1 81 ? -14.387 7.467 22.222 1.00 65.31 81 VAL A CA 1
ATOM 698 C C . VAL A 1 81 ? -13.902 6.157 22.830 1.00 65.31 81 VAL A C 1
ATOM 700 O O . VAL A 1 81 ? -13.307 5.307 22.160 1.00 65.31 81 VAL A O 1
ATOM 703 N N . CYS A 1 82 ? -14.112 6.029 24.135 1.00 69.75 82 CYS A N 1
ATOM 704 C CA . CYS A 1 82 ? -13.796 4.829 24.894 1.00 69.75 82 CYS A CA 1
ATOM 705 C C . CYS A 1 82 ? -15.072 4.003 25.090 1.00 69.75 82 CYS A C 1
ATOM 707 O O . CYS A 1 82 ? -16.004 4.461 25.741 1.00 69.75 82 CYS A O 1
ATOM 709 N N . VAL A 1 83 ? -15.107 2.789 24.534 1.00 78.56 83 VAL A N 1
ATOM 710 C CA . VAL A 1 83 ? -16.182 1.805 24.775 1.00 78.56 83 VAL A CA 1
ATOM 711 C C . VAL A 1 83 ? -15.886 1.020 26.053 1.00 78.56 83 VAL A C 1
ATOM 713 O O . VAL A 1 83 ? -16.766 0.769 26.869 1.00 78.56 83 VAL A O 1
ATOM 716 N N . PHE A 1 84 ? -14.616 0.671 26.249 1.00 79.75 84 PHE A N 1
ATOM 717 C CA . PHE A 1 84 ? -14.111 -0.010 27.434 1.00 79.75 84 PHE A CA 1
ATOM 718 C C . PHE A 1 84 ? -13.311 0.944 28.320 1.00 79.75 84 PHE A C 1
ATOM 720 O O . PHE A 1 84 ? -12.744 1.925 27.844 1.00 79.75 84 PHE A O 1
ATOM 727 N N . ASN A 1 85 ? -13.178 0.614 29.605 1.00 82.06 85 ASN A N 1
ATOM 728 C CA . ASN A 1 85 ? -12.298 1.364 30.508 1.00 82.06 85 ASN A CA 1
ATOM 729 C C . ASN A 1 85 ? -10.801 1.059 30.256 1.00 82.06 85 ASN A C 1
ATOM 731 O O . ASN A 1 85 ? -9.917 1.785 30.698 1.00 82.06 85 ASN A O 1
ATOM 735 N N . ASN A 1 86 ? -10.498 -0.016 29.513 1.00 84.25 86 ASN A N 1
ATOM 736 C CA . ASN A 1 86 ? -9.136 -0.385 29.133 1.00 84.25 86 ASN A CA 1
ATOM 737 C C . ASN A 1 86 ? -8.721 0.294 27.814 1.00 84.25 86 ASN A C 1
ATOM 739 O O . ASN A 1 86 ? -9.295 0.046 26.751 1.00 84.25 86 ASN A O 1
ATOM 743 N N . TYR A 1 87 ? -7.668 1.110 27.887 1.00 79.81 87 TYR A N 1
ATOM 744 C CA . TYR A 1 87 ? -7.111 1.864 26.764 1.00 79.81 87 TYR A CA 1
ATOM 745 C C . TYR A 1 87 ? -6.664 0.993 25.578 1.00 79.81 87 TYR A C 1
ATOM 747 O O . TYR A 1 87 ? -6.979 1.296 24.424 1.00 79.81 87 TYR A O 1
ATOM 755 N N . TRP A 1 88 ? -5.949 -0.101 25.846 1.00 80.88 88 TRP A N 1
ATOM 756 C CA . TRP A 1 88 ? -5.436 -0.989 24.801 1.00 80.88 88 TRP A CA 1
ATOM 757 C C . TRP A 1 88 ? -6.563 -1.725 24.085 1.00 80.88 88 TRP A C 1
ATOM 759 O O . TRP A 1 88 ? -6.530 -1.873 22.864 1.00 80.88 88 TRP A O 1
ATOM 769 N N . LEU A 1 89 ? -7.594 -2.117 24.833 1.00 82.62 89 LEU A N 1
ATOM 770 C CA . LEU A 1 89 ? -8.737 -2.846 24.294 1.00 82.62 89 LEU A CA 1
ATOM 771 C C . LEU A 1 89 ? -9.558 -1.973 23.331 1.00 82.62 89 LEU A C 1
ATOM 773 O O . LEU A 1 89 ? -9.927 -2.437 22.255 1.00 82.62 89 LEU A O 1
ATOM 777 N N . ASN A 1 90 ? -9.734 -0.682 23.642 1.00 82.31 90 ASN A N 1
ATOM 778 C CA . ASN A 1 90 ? -10.332 0.277 22.705 1.00 82.31 90 ASN A CA 1
ATOM 779 C C . ASN A 1 90 ? -9.503 0.442 21.425 1.00 82.31 90 ASN A C 1
ATOM 781 O O . ASN A 1 90 ? -10.073 0.520 20.340 1.00 82.31 90 ASN A O 1
ATOM 785 N N . ARG A 1 91 ? -8.166 0.485 21.519 1.00 79.31 91 ARG A N 1
ATOM 786 C CA . ARG A 1 91 ? -7.303 0.610 20.331 1.00 79.31 91 ARG A CA 1
ATOM 787 C C . ARG A 1 91 ? -7.422 -0.597 19.406 1.00 79.31 91 ARG A C 1
ATOM 789 O O . ARG A 1 91 ? -7.580 -0.415 18.203 1.00 79.31 91 ARG A O 1
ATOM 796 N N . VAL A 1 92 ? -7.377 -1.808 19.960 1.00 82.94 92 VAL 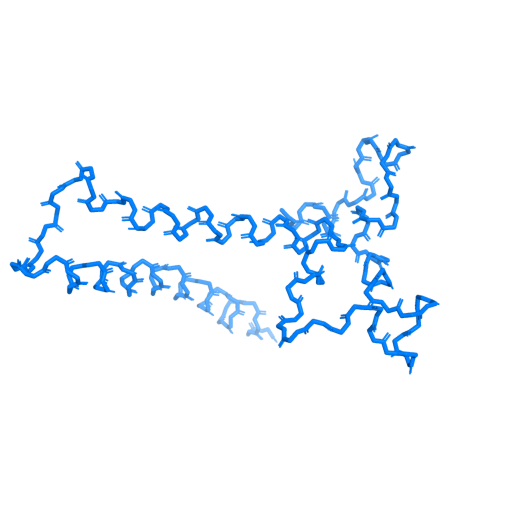A N 1
ATOM 797 C CA . VAL A 1 92 ? -7.544 -3.044 19.178 1.00 82.94 92 VAL A CA 1
ATOM 798 C C . VAL A 1 92 ? -8.940 -3.108 18.557 1.00 82.94 92 VAL A C 1
ATOM 800 O O . VAL A 1 92 ? -9.061 -3.427 17.375 1.00 82.94 92 VAL A O 1
ATOM 803 N N . LEU A 1 93 ? -9.982 -2.734 19.308 1.00 84.50 93 LEU A N 1
ATOM 804 C CA . LEU A 1 93 ? -11.353 -2.666 18.799 1.00 84.50 93 LEU A CA 1
ATOM 805 C C . LEU A 1 93 ? -11.465 -1.710 17.603 1.00 84.50 93 LEU A C 1
ATOM 8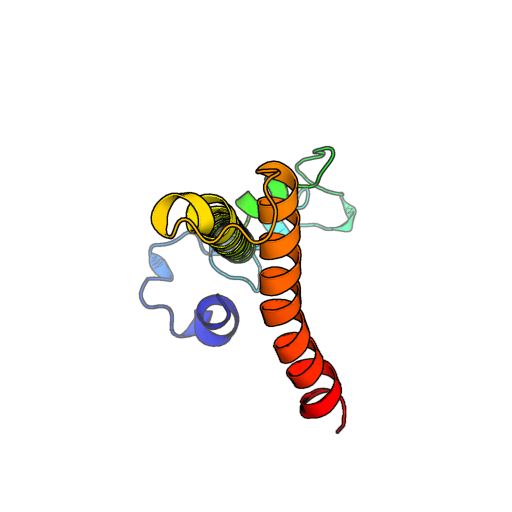07 O O . LEU A 1 93 ? -11.966 -2.102 16.552 1.00 84.50 93 LEU A O 1
ATOM 811 N N . TRP A 1 94 ? -10.975 -0.475 17.732 1.00 80.75 94 TRP A N 1
ATOM 812 C CA . TRP A 1 94 ? -11.035 0.511 16.650 1.00 80.75 94 TRP A CA 1
ATOM 813 C C . TRP A 1 94 ? -10.199 0.100 15.433 1.00 80.75 94 TRP A C 1
ATOM 815 O O . TRP A 1 94 ? -10.644 0.306 14.304 1.00 80.75 94 TRP A O 1
ATOM 825 N N . MET A 1 95 ? -9.042 -0.545 15.635 1.00 81.69 95 MET A N 1
ATOM 826 C CA . MET A 1 95 ? -8.276 -1.155 14.540 1.00 81.69 95 MET A CA 1
ATOM 827 C C . MET A 1 95 ? -9.072 -2.238 13.815 1.00 81.69 95 MET A C 1
ATOM 829 O O . MET A 1 95 ? -9.080 -2.254 12.585 1.00 81.69 95 MET A O 1
ATOM 833 N N . ALA A 1 96 ? -9.761 -3.111 14.550 1.00 84.56 96 ALA A N 1
ATOM 834 C CA . ALA A 1 96 ? -10.591 -4.150 13.955 1.00 84.56 96 ALA A CA 1
ATOM 835 C C . ALA A 1 96 ? -11.769 -3.547 13.175 1.00 84.56 96 ALA A C 1
ATOM 837 O O . ALA A 1 96 ? -11.965 -3.896 12.014 1.00 84.56 96 ALA A O 1
ATOM 838 N N . ILE A 1 97 ? -12.506 -2.598 13.762 1.00 84.50 97 ILE A N 1
ATOM 839 C CA . ILE A 1 97 ? -13.661 -1.951 13.118 1.00 84.50 97 ILE A CA 1
ATOM 840 C C . ILE A 1 97 ? -13.240 -1.254 11.822 1.00 84.50 97 ILE A C 1
ATOM 842 O O . ILE A 1 97 ? -13.827 -1.507 10.772 1.00 84.50 97 ILE A O 1
ATOM 846 N N . LEU A 1 98 ? -12.210 -0.405 11.871 1.00 82.62 98 LEU A N 1
ATOM 847 C CA . LEU A 1 98 ? -11.751 0.340 10.696 1.00 82.62 98 LEU A CA 1
ATOM 848 C C . LEU A 1 98 ? -11.089 -0.579 9.660 1.00 82.62 98 LEU A C 1
ATOM 850 O O . LEU A 1 98 ? -11.284 -0.397 8.459 1.00 82.62 98 LEU A O 1
ATOM 854 N N . GLY A 1 99 ? -10.365 -1.608 10.109 1.00 82.38 99 GLY A N 1
ATOM 855 C CA . GLY A 1 99 ? -9.795 -2.632 9.237 1.00 82.38 99 GLY A CA 1
ATOM 856 C C . GLY A 1 99 ? -10.865 -3.426 8.485 1.00 82.38 99 GLY A C 1
ATOM 857 O O . GLY A 1 99 ? -10.727 -3.649 7.280 1.00 82.38 99 GLY A O 1
ATOM 858 N N . VAL A 1 100 ? -11.954 -3.807 9.158 1.00 85.56 100 VAL A N 1
ATOM 859 C CA . VAL A 1 100 ? -13.114 -4.472 8.542 1.00 85.56 100 VAL A CA 1
ATOM 860 C C . VAL A 1 100 ? -13.849 -3.513 7.607 1.00 85.56 100 VAL A C 1
ATOM 862 O O . VAL A 1 100 ? -14.122 -3.880 6.466 1.00 85.56 100 VAL A O 1
ATOM 865 N N . ALA A 1 101 ? -14.100 -2.273 8.035 1.00 84.19 101 ALA A N 1
ATOM 866 C CA . ALA A 1 101 ? -14.753 -1.252 7.216 1.00 84.19 101 ALA A CA 1
ATOM 867 C C . ALA A 1 101 ? -13.981 -0.939 5.924 1.00 84.19 101 ALA A C 1
ATOM 869 O O . ALA A 1 101 ? -14.596 -0.588 4.924 1.00 84.19 101 ALA A O 1
ATOM 870 N N . TRP A 1 102 ? -12.655 -1.099 5.915 1.00 80.69 102 TRP A N 1
ATOM 871 C CA . TRP A 1 102 ? -11.842 -0.999 4.701 1.00 80.69 102 TRP A CA 1
ATOM 872 C C . TRP A 1 102 ? -11.884 -2.276 3.846 1.00 80.69 102 TRP A C 1
ATOM 874 O O . TRP A 1 102 ? -12.113 -2.219 2.637 1.00 80.69 102 TRP A O 1
ATOM 884 N N . ASN A 1 103 ? -11.665 -3.446 4.457 1.00 82.00 103 ASN A N 1
ATOM 885 C CA . ASN A 1 103 ? -11.521 -4.707 3.722 1.00 82.00 103 ASN A CA 1
ATOM 886 C C . ASN A 1 103 ? -12.839 -5.244 3.157 1.00 82.00 103 ASN A C 1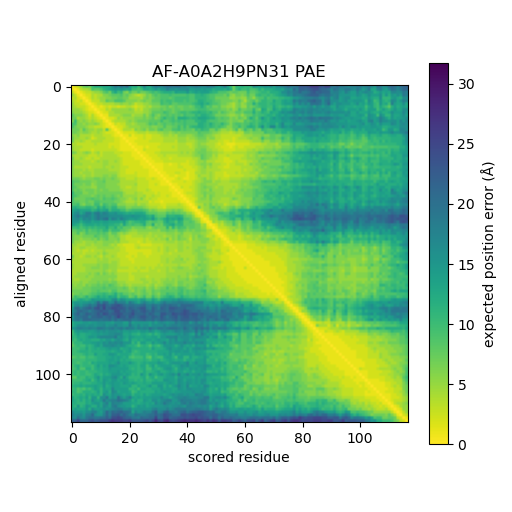
ATOM 888 O O . ASN A 1 103 ? -12.822 -5.893 2.110 1.00 82.00 103 ASN A O 1
ATOM 892 N N . VAL A 1 104 ? -13.966 -5.019 3.836 1.00 85.56 104 VAL A N 1
ATOM 893 C CA . VAL A 1 104 ? -15.266 -5.566 3.428 1.00 85.56 104 VAL A CA 1
ATOM 894 C C . VAL A 1 104 ? -15.762 -4.927 2.129 1.00 85.56 104 VAL A C 1
ATOM 896 O O . VAL A 1 104 ? -15.997 -5.681 1.185 1.00 85.56 104 VAL A O 1
ATOM 899 N N . PRO A 1 105 ? -15.849 -3.588 1.990 1.00 83.75 105 PRO A N 1
ATOM 900 C CA . PRO A 1 105 ? -16.233 -2.973 0.723 1.00 83.75 105 PRO A CA 1
ATOM 901 C C . PRO A 1 105 ? -15.287 -3.359 -0.412 1.00 83.75 105 PRO A C 1
ATOM 903 O O . PRO A 1 105 ? -15.747 -3.662 -1.508 1.00 83.75 105 PRO A O 1
ATOM 906 N N . PHE A 1 106 ? -13.977 -3.417 -0.139 1.00 77.44 106 P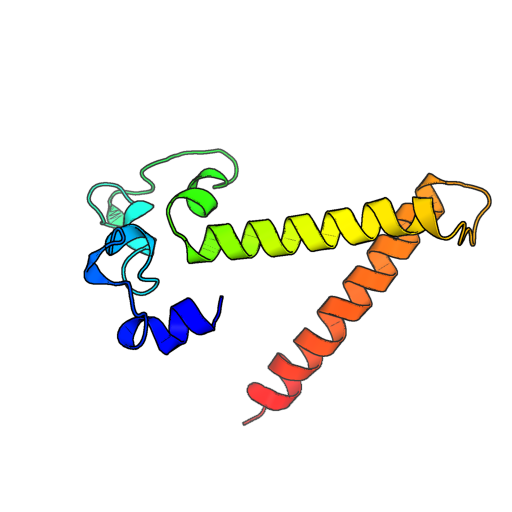HE A N 1
ATOM 907 C CA . PHE A 1 106 ? -12.984 -3.812 -1.134 1.00 77.44 106 PHE A CA 1
ATOM 908 C C . PHE A 1 106 ? -13.206 -5.250 -1.630 1.00 77.44 106 PHE A C 1
ATOM 910 O O . PHE A 1 106 ? -13.264 -5.480 -2.836 1.00 77.44 106 PHE A O 1
ATOM 917 N N . ASN A 1 107 ? -13.392 -6.214 -0.721 1.00 83.44 107 ASN A N 1
ATOM 918 C CA . ASN A 1 107 ? -13.655 -7.609 -1.088 1.00 83.44 107 ASN A CA 1
ATOM 919 C C . ASN A 1 107 ? -15.003 -7.790 -1.785 1.00 83.44 107 ASN A C 1
ATOM 921 O O . ASN A 1 107 ? -15.082 -8.545 -2.752 1.00 83.44 107 ASN A O 1
ATOM 925 N N . ILE A 1 108 ? -16.054 -7.108 -1.321 1.00 84.94 108 ILE A N 1
ATOM 926 C CA . ILE A 1 108 ? -17.366 -7.145 -1.978 1.00 84.94 108 ILE A CA 1
ATOM 927 C C . ILE A 1 108 ? -17.223 -6.630 -3.409 1.00 84.94 108 ILE A C 1
ATOM 929 O O . ILE A 1 108 ? -17.623 -7.301 -4.356 1.00 84.94 108 ILE A O 1
ATOM 933 N N . PHE A 1 109 ? -16.593 -5.473 -3.584 1.00 79.31 109 PHE A N 1
ATOM 934 C CA . PHE A 1 109 ? -16.437 -4.866 -4.895 1.00 79.31 109 PHE A CA 1
ATOM 935 C C . PHE A 1 109 ? -15.614 -5.745 -5.849 1.00 79.31 109 PHE A C 1
ATOM 937 O O . PHE A 1 109 ? -16.062 -6.055 -6.951 1.00 79.31 109 PHE A O 1
ATOM 944 N N . PHE A 1 110 ? -14.440 -6.217 -5.433 1.00 75.12 110 PHE A N 1
ATOM 945 C CA . PHE A 1 110 ? -13.582 -6.991 -6.330 1.00 75.12 110 PHE A CA 1
ATOM 946 C C . PHE A 1 110 ? -14.099 -8.410 -6.586 1.00 75.12 110 PHE A C 1
ATOM 948 O O . PHE A 1 110 ? -14.175 -8.826 -7.741 1.00 75.12 110 PHE A O 1
ATOM 955 N N . ASN A 1 111 ? -14.516 -9.142 -5.552 1.00 78.81 111 ASN A N 1
ATOM 956 C CA . ASN A 1 111 ? -14.882 -10.550 -5.718 1.00 78.81 111 ASN A CA 1
ATOM 957 C C . ASN A 1 111 ? -16.309 -10.734 -6.243 1.00 78.81 111 ASN A C 1
ATOM 959 O O . ASN A 1 111 ? -16.557 -11.660 -7.012 1.00 78.81 111 ASN A O 1
ATOM 963 N N . TYR A 1 112 ? -17.253 -9.873 -5.849 1.00 76.38 112 TYR A N 1
ATOM 964 C CA . TYR A 1 112 ? -18.653 -10.037 -6.250 1.00 76.38 112 TYR A CA 1
ATOM 965 C C . TYR A 1 112 ? -19.053 -9.190 -7.452 1.00 76.38 112 TYR A C 1
ATOM 967 O O . TYR A 1 112 ? -19.907 -9.639 -8.208 1.00 76.38 112 TYR A O 1
ATOM 975 N N . ILE A 1 113 ? -18.470 -8.002 -7.644 1.00 73.44 113 ILE A N 1
ATOM 976 C CA . ILE A 1 113 ? -18.858 -7.114 -8.753 1.00 73.44 113 ILE A CA 1
ATOM 977 C C . ILE A 1 113 ? -17.925 -7.287 -9.959 1.00 73.44 113 ILE A C 1
ATOM 979 O O . ILE A 1 113 ? -18.398 -7.279 -11.091 1.00 73.44 113 ILE A O 1
ATOM 983 N N . PHE A 1 114 ? -16.617 -7.469 -9.741 1.00 68.50 114 PHE A N 1
ATOM 984 C CA . PHE A 1 114 ? -15.636 -7.558 -10.834 1.00 68.50 114 PHE A CA 1
ATOM 985 C C . PHE A 1 114 ? -15.317 -8.985 -11.304 1.00 68.50 114 PHE A C 1
ATOM 987 O O . PHE A 1 114 ? -15.154 -9.190 -12.503 1.00 68.50 114 PHE A O 1
ATOM 994 N N . VAL A 1 115 ? -15.207 -9.958 -10.391 1.00 63.22 115 VAL A N 1
ATOM 995 C CA . VAL A 1 115 ? -14.838 -11.349 -10.739 1.00 63.22 115 VAL A CA 1
ATOM 996 C C . VAL A 1 115 ? -16.043 -12.189 -11.177 1.00 63.22 115 VAL A C 1
ATOM 998 O O . VAL A 1 115 ? -15.876 -13.120 -11.958 1.00 63.22 115 VAL A O 1
ATOM 1001 N N . LYS A 1 116 ? -17.270 -11.845 -10.759 1.00 52.97 116 LYS A N 1
ATOM 1002 C CA . LYS A 1 116 ? -18.483 -12.401 -11.377 1.00 52.97 116 LYS A CA 1
ATOM 1003 C C . LYS A 1 116 ? -18.760 -11.696 -12.708 1.00 52.97 116 LYS A C 1
ATOM 1005 O O . LYS A 1 116 ? -19.623 -10.823 -12.795 1.00 52.97 116 LYS A O 1
ATOM 1010 N N . LYS A 1 117 ? -18.022 -12.098 -13.736 1.00 45.06 117 LYS A N 1
ATOM 1011 C CA . LYS A 1 117 ? -18.404 -11.960 -15.139 1.00 45.06 117 LYS A CA 1
ATOM 1012 C C . LYS A 1 117 ? -18.198 -13.289 -15.840 1.00 45.06 117 LYS A C 1
ATOM 1014 O O . LYS A 1 117 ? -17.111 -13.872 -15.647 1.00 45.06 117 LYS A O 1
#

Foldseek 3Di:
DVCLAVVVVVDPCCVPDDVCARRPVRLQLQQADVSDPVRPGPDPDVVCPVVLVSHPVSVVVVVVVVVVLVCLQCVCVPPVPDPDPDPVVRSVVSCVVVVCVVVVVVCCCCVVVPVPD

Solvent-accessible surface area (backbone atoms only — not comparable to full-atom values): 6787 Å² total; per-residue (Å²): 105,64,59,49,65,78,36,49,91,73,43,87,57,61,89,80,46,63,54,56,36,60,33,66,92,52,11,69,30,65,42,20,34,93,56,32,76,90,70,33,62,61,66,90,48,102,74,48,62,65,58,30,72,42,18,50,63,49,34,54,51,50,49,52,52,51,54,53,52,48,48,59,69,48,48,54,76,78,64,72,71,64,88,49,96,47,70,67,60,34,51,55,49,52,47,49,53,54,51,46,65,53,49,49,59,51,48,48,47,48,58,60,61,62,59,63,116

pLDDT: mean 79.08, std 8.58, range [45.06, 89.0]

Radius of gyration: 19.27 Å; Cα contacts (8 Å, |Δi|>4): 97; chains: 1; bounding box: 40×31×51 Å

Sequence (117 aa):
MDTLQFHWYKFRWKKQVNYQYWNPAVSWENKYINSNPKDGFKYKTPWGFMANFLDAWHLFKMIMIISLALAVVCFPIGFKVCVFNNYWLNRVLWMAILGVAWNVPFNIFFNYIFVKK